Protein AF-A0A3A4ZSV3-F1 (afdb_monomer)

Mean predicted aligned error: 18.72 Å

Secondary structure (DSSP, 8-state):
--------HHHHHHHHHHHHHHHHHHHHHHHHHHHHHHHHHHHHHHHHHHHHHHHHHHHHHHHHHHHHHHHTSHHHHHHHHHHHH----TT-------SS-------------------HHHHHHHHHHS--

pLDDT: mean 77.86, std 17.77, range [33.16, 98.06]

Structure (mmCIF, N/CA/C/O backbone):
data_AF-A0A3A4ZSV3-F1
#
_entry.id   AF-A0A3A4ZSV3-F1
#
loop_
_atom_site.group_PDB
_atom_site.id
_atom_site.type_symbol
_atom_site.label_atom_i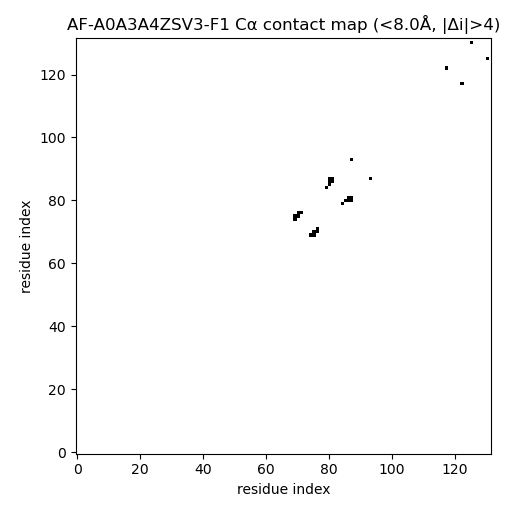d
_atom_site.label_alt_id
_atom_site.label_comp_id
_atom_site.label_asym_id
_atom_site.label_entity_id
_atom_site.label_seq_id
_atom_site.pdbx_PDB_ins_code
_atom_site.Cartn_x
_atom_site.Cartn_y
_atom_site.Cartn_z
_atom_site.occupancy
_atom_site.B_iso_or_equiv
_atom_site.auth_seq_id
_atom_site.auth_comp_id
_atom_site.auth_asym_id
_atom_site.auth_atom_id
_atom_site.pdbx_PDB_model_num
ATOM 1 N N . MET A 1 1 ? 39.973 -20.601 -75.641 1.00 44.09 1 MET A N 1
ATOM 2 C CA . MET A 1 1 ? 40.114 -19.186 -75.221 1.00 44.09 1 MET A CA 1
ATOM 3 C C . MET A 1 1 ? 39.171 -18.944 -74.045 1.00 44.09 1 MET A C 1
ATOM 5 O O . MET A 1 1 ? 37.967 -18.974 -74.250 1.00 44.09 1 MET A O 1
ATOM 9 N N . ILE A 1 2 ? 39.674 -18.784 -72.818 1.00 51.31 2 ILE A N 1
ATOM 10 C CA . ILE A 1 2 ? 38.840 -18.558 -71.622 1.00 51.31 2 ILE A CA 1
ATOM 11 C C . ILE A 1 2 ? 39.228 -17.191 -71.051 1.00 51.31 2 ILE A C 1
ATOM 13 O O . ILE A 1 2 ? 40.373 -16.991 -70.655 1.00 51.31 2 ILE A O 1
ATOM 17 N N . ARG A 1 3 ? 38.302 -16.223 -71.065 1.00 57.34 3 ARG A N 1
ATOM 18 C CA . ARG A 1 3 ? 38.524 -14.889 -70.480 1.00 57.34 3 ARG A CA 1
ATOM 19 C C . ARG A 1 3 ? 38.241 -14.929 -68.972 1.00 57.34 3 ARG A C 1
ATOM 21 O 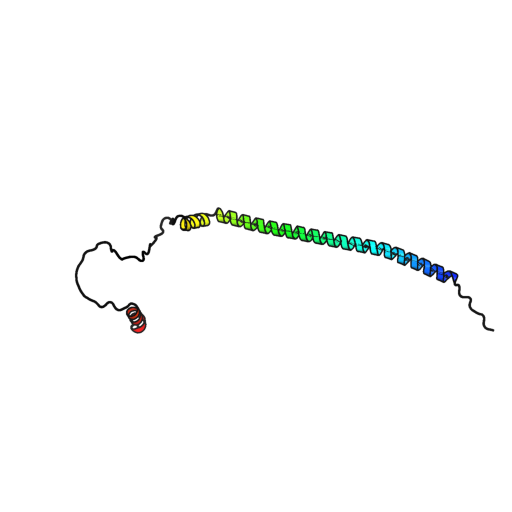O . ARG A 1 3 ? 37.146 -15.348 -68.596 1.00 57.34 3 ARG A O 1
ATOM 28 N N . PRO A 1 4 ? 39.141 -14.441 -68.101 1.00 65.88 4 PRO A N 1
ATOM 29 C CA . PRO A 1 4 ? 38.854 -14.361 -66.674 1.00 65.88 4 PRO A CA 1
ATOM 30 C C . PRO A 1 4 ? 37.913 -13.189 -66.354 1.00 65.88 4 PRO A C 1
ATOM 32 O O . PRO A 1 4 ? 38.114 -12.049 -66.783 1.00 65.88 4 PRO A O 1
ATOM 35 N N . LYS A 1 5 ? 36.877 -13.474 -65.560 1.00 64.19 5 LYS A N 1
ATOM 36 C CA . LYS A 1 5 ? 35.887 -12.505 -65.073 1.00 64.19 5 LYS A CA 1
ATOM 37 C C . LYS A 1 5 ? 36.504 -11.685 -63.934 1.00 64.19 5 LYS A C 1
ATOM 39 O O . LYS A 1 5 ? 36.736 -12.203 -62.845 1.00 64.19 5 LYS A O 1
ATOM 44 N N . LYS A 1 6 ? 36.775 -10.397 -64.169 1.00 64.19 6 LYS A N 1
ATOM 45 C CA . LYS A 1 6 ? 37.267 -9.476 -63.130 1.00 64.19 6 LYS A CA 1
ATOM 46 C C . LYS A 1 6 ? 36.155 -9.196 -62.113 1.00 64.19 6 LYS A C 1
ATOM 48 O O . LYS A 1 6 ? 35.157 -8.551 -62.431 1.00 64.19 6 LYS A O 1
ATOM 53 N N . ILE A 1 7 ? 36.327 -9.683 -60.888 1.00 65.12 7 ILE A N 1
ATOM 54 C CA . ILE A 1 7 ? 35.405 -9.442 -59.772 1.00 65.12 7 ILE A CA 1
ATOM 55 C C . ILE A 1 7 ? 35.598 -7.998 -59.284 1.00 65.12 7 ILE A C 1
ATOM 57 O O . ILE A 1 7 ? 36.695 -7.607 -58.882 1.00 65.12 7 ILE A O 1
ATOM 61 N N . LYS A 1 8 ? 34.526 -7.194 -59.325 1.00 61.16 8 LYS A N 1
ATOM 62 C CA . LYS A 1 8 ? 34.501 -5.785 -58.893 1.00 61.16 8 LYS A CA 1
ATOM 63 C C . LYS A 1 8 ? 34.566 -5.679 -57.358 1.00 61.16 8 LYS A C 1
ATOM 65 O O . LYS A 1 8 ? 33.548 -5.454 -56.705 1.00 61.16 8 LYS A O 1
ATOM 70 N N . LYS A 1 9 ? 35.765 -5.835 -56.782 1.00 59.06 9 LYS A N 1
ATOM 71 C CA . LYS A 1 9 ? 36.017 -5.792 -55.325 1.00 59.06 9 LYS A CA 1
ATOM 72 C C . LYS A 1 9 ? 35.515 -4.501 -54.649 1.00 59.06 9 LYS A C 1
ATOM 74 O O . LYS A 1 9 ? 34.991 -4.574 -53.545 1.00 59.06 9 LYS A O 1
ATOM 79 N N . GLY A 1 10 ? 35.563 -3.349 -55.328 1.00 61.59 10 GLY A N 1
ATOM 80 C CA . GLY A 1 10 ? 35.137 -2.056 -54.764 1.00 61.59 10 GLY A CA 1
ATOM 81 C C . GLY A 1 10 ? 33.656 -1.962 -54.360 1.00 61.59 10 GLY A C 1
ATOM 82 O O . GLY A 1 10 ? 33.343 -1.292 -53.385 1.00 61.59 10 GLY A O 1
ATOM 83 N N . SER A 1 11 ? 32.738 -2.676 -55.032 1.00 64.00 11 SER A N 1
ATOM 84 C CA . SER A 1 11 ? 31.305 -2.609 -54.673 1.00 64.00 11 SER A CA 1
ATOM 85 C C . SER A 1 11 ? 30.938 -3.471 -53.459 1.00 64.00 11 SER A C 1
ATOM 87 O O . SER A 1 11 ? 29.938 -3.203 -52.801 1.00 64.00 11 SER A O 1
ATOM 89 N N . LEU A 1 12 ? 31.741 -4.498 -53.150 1.00 63.25 12 LEU A N 1
ATOM 90 C CA . LEU A 1 12 ? 31.520 -5.356 -51.982 1.00 63.25 12 LEU A CA 1
ATOM 91 C C . LEU A 1 12 ? 31.935 -4.649 -50.689 1.00 63.25 12 LEU A C 1
ATOM 93 O O . LEU A 1 12 ? 31.189 -4.699 -49.719 1.00 63.25 12 LEU A O 1
ATOM 97 N N . PHE A 1 13 ? 33.054 -3.917 -50.690 1.00 62.94 13 PHE A N 1
ATOM 98 C CA . PHE A 1 13 ? 33.484 -3.143 -49.520 1.00 62.94 13 PHE A CA 1
ATOM 99 C C . PHE A 1 13 ? 32.489 -2.039 -49.144 1.00 62.94 13 PHE A C 1
ATOM 101 O O . PHE A 1 13 ? 32.167 -1.899 -47.970 1.00 62.94 13 PHE A O 1
ATOM 108 N N . ILE A 1 14 ? 31.930 -1.316 -50.123 1.00 66.31 14 ILE A N 1
ATOM 109 C CA . ILE A 1 14 ? 30.938 -0.257 -49.867 1.00 66.31 14 ILE A CA 1
ATOM 110 C C . ILE A 1 14 ? 29.643 -0.842 -49.283 1.00 66.31 14 ILE A C 1
ATOM 112 O O . ILE A 1 14 ? 29.094 -0.275 -48.345 1.00 66.31 14 ILE A O 1
ATOM 116 N N . LYS A 1 15 ? 29.189 -2.003 -49.777 1.00 68.62 15 LYS A N 1
ATOM 117 C CA . LYS A 1 15 ? 27.999 -2.698 -49.251 1.00 68.62 15 LYS A CA 1
ATOM 118 C C . LYS A 1 15 ? 28.200 -3.231 -47.832 1.00 68.62 15 LYS A C 1
ATOM 120 O O . LYS A 1 15 ? 27.287 -3.153 -47.016 1.00 68.62 15 LYS A O 1
ATOM 125 N N . ILE A 1 16 ? 29.385 -3.763 -47.527 1.00 65.69 16 ILE A N 1
ATOM 126 C CA . ILE A 1 16 ? 29.718 -4.240 -46.177 1.00 65.69 16 ILE A CA 1
ATOM 127 C C . ILE A 1 16 ? 29.834 -3.050 -45.214 1.00 65.69 16 ILE A C 1
ATOM 129 O O . ILE A 1 16 ? 29.307 -3.111 -44.108 1.00 65.69 16 ILE A O 1
ATOM 133 N N . PHE A 1 17 ? 30.440 -1.941 -45.647 1.00 68.75 17 PHE A N 1
ATOM 134 C CA . PHE A 1 17 ? 30.566 -0.731 -44.831 1.00 68.75 17 PHE A CA 1
ATOM 135 C C . PHE A 1 17 ? 29.206 -0.060 -44.570 1.00 68.75 17 PHE A C 1
ATOM 137 O O . PHE A 1 17 ? 28.902 0.289 -43.431 1.00 68.75 17 PHE A O 1
ATOM 144 N N . SER A 1 18 ? 28.336 0.035 -45.586 1.00 73.31 18 SER A N 1
ATOM 145 C CA . SER A 1 18 ? 26.963 0.530 -45.411 1.00 73.31 18 SER A CA 1
ATOM 146 C C . SER A 1 18 ? 26.121 -0.392 -44.524 1.00 73.31 18 SER A C 1
ATOM 148 O O . SER A 1 18 ? 25.306 0.085 -43.740 1.00 73.31 18 SER A O 1
ATOM 150 N N . SER A 1 19 ? 26.338 -1.710 -44.606 1.00 79.75 19 SER A N 1
ATOM 151 C CA . SER A 1 19 ? 25.691 -2.688 -43.725 1.00 79.75 19 SER A CA 1
ATOM 152 C C . SER A 1 19 ? 26.173 -2.561 -42.277 1.00 79.75 19 SER A C 1
ATOM 154 O O . SER A 1 19 ? 25.362 -2.665 -41.363 1.00 79.75 19 SER A O 1
ATOM 156 N N . GLY A 1 20 ? 27.466 -2.311 -42.050 1.00 85.62 20 GLY A N 1
ATOM 157 C CA . GLY A 1 20 ? 28.022 -2.098 -40.712 1.00 85.62 20 GLY A CA 1
ATOM 158 C C . GLY A 1 20 ? 27.470 -0.838 -40.044 1.00 85.62 20 GLY A C 1
ATOM 159 O O . GLY A 1 20 ? 27.081 -0.882 -38.879 1.00 85.62 20 GLY A O 1
ATOM 160 N N . LEU A 1 21 ? 27.351 0.261 -40.798 1.00 86.81 21 LEU A N 1
ATOM 161 C CA . LEU A 1 21 ? 26.761 1.504 -40.296 1.00 86.81 21 LEU A CA 1
ATOM 162 C C . LEU A 1 21 ? 25.275 1.332 -39.940 1.00 86.81 21 LEU A C 1
ATOM 164 O O . LEU A 1 21 ? 24.838 1.813 -38.897 1.00 86.81 21 LEU A O 1
ATOM 168 N N . ALA A 1 22 ? 24.511 0.602 -40.759 1.00 86.44 22 ALA A N 1
ATOM 169 C CA . ALA A 1 22 ? 23.113 0.295 -40.464 1.00 86.44 22 ALA A CA 1
ATOM 170 C C . ALA A 1 22 ? 22.967 -0.533 -39.174 1.00 86.44 22 ALA A C 1
ATOM 172 O O . ALA A 1 22 ? 22.148 -0.199 -38.320 1.00 86.44 22 ALA A O 1
ATOM 173 N N . VAL A 1 23 ? 23.798 -1.565 -38.991 1.00 89.75 23 VAL A N 1
ATOM 174 C CA . VAL A 1 23 ? 23.807 -2.381 -37.762 1.00 89.75 23 VAL A CA 1
ATOM 175 C C . VAL A 1 23 ? 24.190 -1.542 -36.543 1.00 89.75 23 VAL A C 1
ATOM 177 O O . VAL A 1 23 ? 23.566 -1.669 -35.491 1.00 89.75 23 VAL A O 1
ATOM 180 N N . PHE A 1 24 ? 25.167 -0.643 -36.682 1.00 91.00 24 PHE A N 1
ATOM 181 C CA . PHE A 1 24 ? 25.563 0.261 -35.607 1.00 91.00 24 PHE A CA 1
ATOM 182 C C . PHE A 1 24 ? 24.412 1.187 -35.192 1.00 91.00 24 PHE A C 1
ATOM 184 O O . PHE A 1 24 ? 24.077 1.251 -34.011 1.00 91.00 24 PHE A O 1
ATOM 191 N N . ILE A 1 25 ? 23.735 1.828 -36.148 1.00 90.00 25 ILE A N 1
ATOM 192 C CA . ILE A 1 25 ? 22.586 2.700 -35.864 1.00 90.00 25 ILE A CA 1
ATOM 193 C C . ILE A 1 25 ? 21.467 1.919 -35.161 1.00 90.00 25 ILE A C 1
ATOM 195 O O . ILE A 1 25 ? 20.949 2.372 -34.140 1.00 90.00 25 ILE A O 1
ATOM 199 N N . VAL A 1 26 ? 21.139 0.718 -35.649 1.00 91.44 26 VAL A N 1
ATOM 200 C CA . VAL A 1 26 ? 20.133 -0.149 -35.016 1.00 91.44 26 VAL A CA 1
ATOM 201 C C . VAL A 1 26 ? 20.544 -0.528 -33.593 1.00 91.44 26 VAL A C 1
ATOM 203 O O . VAL A 1 26 ? 19.708 -0.474 -32.695 1.00 91.44 26 VAL A O 1
ATOM 206 N N . SER A 1 27 ? 21.819 -0.845 -33.350 1.00 89.94 27 SER A N 1
ATOM 207 C CA . SER A 1 27 ? 22.299 -1.184 -32.004 1.00 89.94 27 SER A CA 1
ATOM 208 C C . SER A 1 27 ? 22.166 -0.024 -31.015 1.00 89.94 27 SER A C 1
ATOM 210 O O . SER A 1 27 ? 21.753 -0.241 -29.877 1.00 89.94 27 SER A O 1
ATOM 212 N N . VAL A 1 28 ? 22.429 1.214 -31.446 1.00 92.19 28 VAL A N 1
ATOM 213 C CA . VAL A 1 28 ? 22.303 2.403 -30.589 1.00 92.19 28 VAL A CA 1
ATOM 214 C C . VAL A 1 28 ? 20.841 2.637 -30.211 1.00 92.19 28 VAL A C 1
ATOM 216 O O . VAL A 1 28 ? 20.529 2.840 -29.037 1.00 92.19 28 VAL A O 1
ATOM 219 N N . VAL A 1 29 ? 19.931 2.543 -31.184 1.00 92.25 29 VAL A N 1
ATOM 220 C CA . VAL A 1 29 ? 18.487 2.670 -30.933 1.00 92.25 29 VAL A CA 1
ATOM 221 C C . VAL A 1 29 ? 17.990 1.540 -30.029 1.00 92.25 29 VAL A C 1
ATOM 223 O O . VAL A 1 29 ? 17.223 1.789 -29.100 1.00 92.25 29 VAL A O 1
ATOM 226 N N . PHE A 1 30 ? 18.466 0.313 -30.247 1.00 93.69 30 PHE A N 1
ATOM 227 C CA . PHE A 1 30 ? 18.079 -0.851 -29.454 1.00 93.69 30 PHE A CA 1
ATOM 228 C C . PHE A 1 30 ? 18.490 -0.718 -27.983 1.00 93.69 30 PHE A C 1
ATOM 230 O O . PHE A 1 30 ? 17.686 -0.999 -27.096 1.00 93.69 30 PHE A O 1
ATOM 237 N N . VAL A 1 31 ? 19.703 -0.230 -27.703 1.00 91.88 31 VAL A N 1
ATOM 238 C CA . VAL A 1 31 ? 20.168 0.010 -26.327 1.00 91.88 31 VAL A CA 1
ATOM 239 C C . VAL A 1 31 ? 19.317 1.073 -25.631 1.00 91.88 31 VAL A C 1
ATOM 241 O O . VAL A 1 31 ? 18.931 0.885 -24.477 1.00 91.88 31 VAL A O 1
ATOM 244 N N . SER A 1 32 ? 18.987 2.167 -26.321 1.00 88.25 32 SER A N 1
ATOM 245 C CA . SER A 1 32 ? 18.106 3.208 -25.775 1.00 88.25 32 SER A CA 1
ATOM 246 C C . SER A 1 32 ? 16.701 2.676 -25.491 1.00 88.25 32 SER A C 1
ATOM 248 O O . SER A 1 32 ? 16.135 2.957 -24.435 1.00 88.25 32 SER A O 1
ATOM 250 N N . PHE A 1 33 ? 16.157 1.852 -26.389 1.00 91.50 33 PHE A N 1
ATOM 251 C CA . PHE A 1 33 ? 14.856 1.218 -26.193 1.00 91.50 33 PHE A CA 1
ATOM 252 C C . PHE A 1 33 ? 14.854 0.272 -24.985 1.00 91.50 33 PHE A C 1
ATOM 254 O O . PHE A 1 33 ? 13.937 0.324 -24.169 1.00 91.50 33 PHE A O 1
ATOM 261 N N . LEU A 1 34 ? 15.903 -0.542 -24.824 1.00 90.19 34 LEU A N 1
ATOM 262 C CA . LEU A 1 34 ? 16.048 -1.439 -23.675 1.00 90.19 34 LEU A CA 1
ATOM 263 C C . LEU A 1 34 ? 16.074 -0.676 -22.348 1.00 90.19 34 LEU A C 1
ATOM 265 O O . LEU A 1 34 ? 15.393 -1.072 -21.405 1.00 90.19 34 LEU A O 1
ATOM 269 N N . LYS A 1 35 ? 16.829 0.426 -22.277 1.00 90.31 35 LYS A N 1
ATOM 270 C CA . LYS A 1 35 ? 16.892 1.270 -21.074 1.00 90.31 35 LYS A CA 1
ATOM 271 C C . LYS A 1 35 ? 15.522 1.848 -20.724 1.00 90.31 35 LYS A C 1
ATOM 273 O O . LYS A 1 35 ? 15.057 1.650 -19.605 1.00 90.31 35 LYS A O 1
ATOM 278 N N . ASN A 1 36 ? 14.845 2.459 -21.696 1.00 89.94 36 ASN A N 1
ATOM 279 C CA . ASN A 1 36 ? 13.514 3.037 -21.495 1.00 89.94 36 ASN A CA 1
ATOM 280 C C . ASN A 1 36 ? 12.482 1.980 -21.083 1.00 89.94 36 ASN A C 1
ATOM 282 O O . ASN A 1 36 ? 11.648 2.227 -20.216 1.00 89.94 36 ASN A O 1
ATOM 286 N N . TYR A 1 37 ? 12.549 0.783 -21.667 1.00 90.81 37 TYR A N 1
ATOM 287 C CA . TYR A 1 37 ? 11.656 -0.315 -21.308 1.00 90.81 37 TYR A CA 1
ATOM 288 C C . TYR A 1 37 ? 11.858 -0.774 -19.855 1.00 90.81 37 TYR A C 1
ATOM 290 O O . TYR A 1 37 ? 10.885 -0.990 -19.131 1.00 90.81 37 TYR A O 1
ATOM 298 N N . LEU A 1 38 ? 13.112 -0.891 -19.404 1.00 90.50 38 LEU A N 1
ATOM 299 C CA . LEU A 1 38 ? 13.425 -1.241 -18.015 1.00 90.50 38 LEU A CA 1
ATOM 300 C C . LEU A 1 38 ? 12.984 -0.148 -17.033 1.00 90.50 38 LEU A C 1
ATOM 302 O O . LEU A 1 38 ? 12.427 -0.463 -15.979 1.00 90.50 38 LEU A O 1
ATOM 306 N N . GLU A 1 39 ? 13.189 1.123 -17.377 1.00 89.44 39 GLU A N 1
ATOM 307 C CA . GLU A 1 39 ? 12.729 2.252 -16.563 1.00 89.44 39 GLU A CA 1
ATOM 308 C C . GLU A 1 39 ? 11.203 2.294 -16.461 1.00 89.44 39 GLU A C 1
ATOM 310 O O . GLU A 1 39 ? 10.676 2.379 -15.352 1.00 89.44 39 GLU A O 1
ATOM 315 N N . SER A 1 40 ? 10.488 2.120 -17.576 1.00 89.69 40 SER A N 1
ATOM 316 C CA . SER A 1 40 ? 9.021 2.042 -17.586 1.00 89.69 40 SER A CA 1
ATOM 317 C C . SER A 1 40 ? 8.518 0.924 -16.673 1.00 89.69 40 SER A C 1
ATOM 319 O O . SER A 1 40 ? 7.646 1.149 -15.841 1.00 89.69 40 SER A O 1
ATOM 321 N N . ARG A 1 41 ? 9.132 -0.266 -16.734 1.00 90.81 41 ARG A N 1
ATOM 322 C CA . ARG A 1 41 ? 8.782 -1.387 -15.845 1.00 90.81 41 ARG A CA 1
ATOM 323 C C . ARG A 1 41 ? 8.997 -1.054 -14.369 1.00 90.81 41 ARG A C 1
ATOM 325 O O . ARG A 1 41 ? 8.211 -1.484 -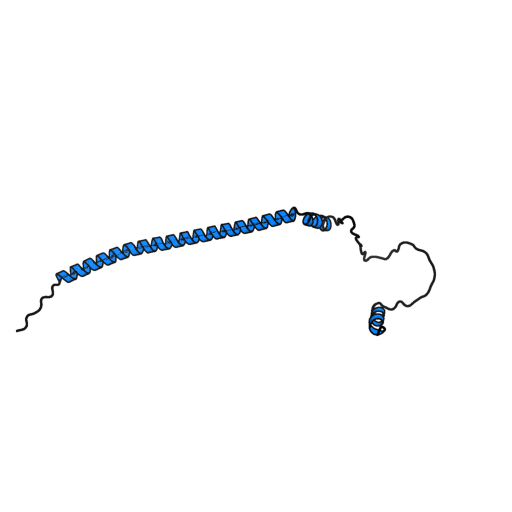13.524 1.00 90.81 41 ARG A O 1
ATOM 332 N N . LYS A 1 42 ? 10.056 -0.308 -14.041 1.00 92.00 42 LYS A N 1
ATOM 333 C CA . LYS A 1 42 ? 10.328 0.143 -12.671 1.00 92.00 42 LYS A CA 1
ATOM 334 C C . LYS A 1 42 ? 9.278 1.151 -12.200 1.00 92.00 42 LYS A C 1
ATOM 336 O O . LYS A 1 42 ? 8.889 1.101 -11.035 1.00 92.00 42 LYS A O 1
ATOM 341 N N . VAL A 1 43 ? 8.826 2.050 -13.072 1.00 91.88 43 VAL A N 1
ATOM 342 C CA . VAL A 1 43 ? 7.740 2.996 -12.772 1.00 91.88 43 VAL A CA 1
ATOM 343 C C . VAL A 1 43 ? 6.424 2.248 -12.557 1.00 91.88 43 VAL A C 1
ATOM 345 O O . VAL A 1 43 ? 5.799 2.434 -11.519 1.00 91.88 43 VAL A O 1
ATOM 348 N N . ASP A 1 44 ? 6.064 1.313 -13.437 1.00 93.56 44 ASP A N 1
ATOM 349 C CA . ASP A 1 44 ? 4.839 0.512 -13.293 1.00 93.56 44 ASP A CA 1
ATOM 350 C C . ASP A 1 44 ? 4.817 -0.290 -11.985 1.00 93.56 44 ASP A C 1
ATOM 352 O O . ASP A 1 44 ? 3.780 -0.438 -11.344 1.00 93.56 44 ASP A O 1
ATOM 356 N N . ASN A 1 45 ? 5.970 -0.830 -11.575 1.00 94.12 45 ASN A N 1
ATOM 357 C CA . ASN A 1 45 ? 6.099 -1.516 -10.291 1.00 94.12 45 ASN A CA 1
ATOM 358 C C . ASN A 1 45 ? 5.881 -0.565 -9.110 1.00 94.12 45 ASN A C 1
ATOM 360 O O . ASN A 1 45 ? 5.235 -0.951 -8.142 1.00 94.12 45 ASN A O 1
ATOM 364 N N . GLN A 1 46 ? 6.410 0.659 -9.178 1.00 94.31 46 GLN A N 1
ATOM 365 C CA . GLN A 1 46 ? 6.196 1.666 -8.136 1.00 94.31 46 GLN A CA 1
ATOM 366 C C . GLN A 1 46 ? 4.727 2.076 -8.049 1.00 94.31 46 GLN A C 1
ATOM 368 O O . GLN A 1 46 ? 4.193 2.119 -6.947 1.00 94.31 46 GLN A O 1
ATOM 373 N N . ILE A 1 47 ? 4.064 2.289 -9.190 1.00 95.12 47 ILE A N 1
ATOM 374 C CA . ILE A 1 47 ? 2.626 2.586 -9.242 1.00 95.12 47 ILE A CA 1
ATOM 375 C C . ILE A 1 47 ? 1.838 1.464 -8.563 1.00 95.12 47 ILE A C 1
ATOM 377 O O . ILE A 1 47 ? 1.100 1.731 -7.622 1.00 95.12 47 ILE A O 1
ATOM 381 N N . ARG A 1 48 ? 2.084 0.203 -8.942 1.00 96.25 48 ARG A N 1
ATOM 382 C CA . ARG A 1 48 ? 1.420 -0.952 -8.316 1.00 96.25 48 ARG A CA 1
ATOM 383 C C . ARG A 1 48 ? 1.660 -1.045 -6.809 1.00 96.25 48 ARG A C 1
ATOM 385 O O . ARG A 1 48 ? 0.749 -1.406 -6.072 1.00 96.25 48 ARG A O 1
ATOM 392 N N . MET A 1 49 ? 2.877 -0.758 -6.343 1.00 96.88 49 MET A N 1
ATOM 393 C CA . MET A 1 49 ? 3.182 -0.770 -4.907 1.00 96.88 49 MET A CA 1
ATOM 394 C C . MET A 1 49 ? 2.423 0.327 -4.158 1.00 96.88 49 MET A C 1
ATOM 396 O O . MET A 1 49 ? 1.874 0.056 -3.094 1.00 96.88 49 MET A O 1
ATOM 400 N N . ILE A 1 50 ? 2.355 1.532 -4.725 1.00 96.88 50 ILE A N 1
ATOM 401 C CA . ILE A 1 50 ? 1.618 2.656 -4.138 1.00 96.88 50 ILE A CA 1
ATOM 402 C C . ILE A 1 50 ? 0.113 2.362 -4.121 1.00 96.88 50 ILE A C 1
ATOM 404 O O . ILE A 1 50 ? -0.530 2.554 -3.096 1.00 96.88 50 ILE A O 1
ATOM 408 N N . GLU A 1 51 ? -0.451 1.842 -5.211 1.00 97.00 51 GLU A N 1
ATOM 409 C CA . GLU A 1 51 ? -1.864 1.436 -5.280 1.00 97.00 51 GLU A CA 1
ATOM 410 C C . GLU A 1 51 ? -2.204 0.366 -4.235 1.00 97.00 51 GLU A C 1
ATOM 412 O O . GLU A 1 51 ? -3.228 0.450 -3.554 1.00 97.00 51 GLU A O 1
ATOM 417 N N . TYR A 1 52 ? -1.322 -0.621 -4.063 1.00 97.69 52 TYR A N 1
ATOM 418 C CA . TYR A 1 52 ? -1.472 -1.633 -3.023 1.00 97.69 52 TYR A CA 1
ATOM 419 C C . TYR A 1 52 ? -1.436 -1.020 -1.617 1.00 97.69 52 TYR A C 1
ATOM 421 O O . TYR A 1 52 ? -2.239 -1.385 -0.758 1.00 97.69 52 TYR A O 1
ATOM 429 N N . GLU A 1 53 ? -0.529 -0.075 -1.372 1.00 96.88 53 GLU A N 1
ATOM 430 C CA . GLU A 1 53 ? -0.428 0.611 -0.086 1.00 96.88 53 GLU A CA 1
ATOM 431 C C . GLU A 1 53 ? -1.664 1.468 0.218 1.00 96.88 53 GLU A C 1
ATOM 433 O O . GLU A 1 53 ? -2.162 1.418 1.344 1.00 96.88 53 GLU A O 1
ATOM 438 N N . ILE A 1 54 ? -2.219 2.161 -0.781 1.00 97.56 54 ILE A N 1
ATOM 439 C CA . ILE A 1 54 ? -3.495 2.883 -0.661 1.00 97.56 54 ILE A CA 1
ATOM 440 C C . ILE A 1 54 ? -4.605 1.916 -0.242 1.00 97.56 54 ILE A C 1
ATOM 442 O O . ILE A 1 54 ? -5.260 2.139 0.774 1.00 97.56 54 ILE A O 1
ATOM 446 N N . SER A 1 55 ? -4.762 0.801 -0.960 1.00 97.25 55 SER A N 1
ATOM 447 C CA . SER A 1 55 ? -5.795 -0.195 -0.651 1.00 97.25 55 SER A CA 1
ATOM 448 C C . SER A 1 55 ? -5.634 -0.798 0.752 1.00 97.25 55 SER A C 1
ATOM 450 O O . SER A 1 55 ? -6.622 -0.998 1.470 1.00 97.25 55 SER A O 1
ATOM 452 N N . ARG A 1 56 ? -4.389 -1.047 1.188 1.00 98.06 56 ARG A N 1
ATOM 453 C CA . ARG A 1 56 ? -4.095 -1.511 2.551 1.00 98.06 56 ARG A CA 1
ATOM 454 C C . ARG A 1 56 ? -4.550 -0.484 3.589 1.00 98.06 56 ARG A C 1
ATOM 456 O O . ARG A 1 56 ? -5.266 -0.852 4.516 1.00 98.06 56 ARG A O 1
ATOM 463 N N . ILE A 1 57 ? -4.170 0.782 3.418 1.00 97.81 57 ILE A N 1
ATOM 464 C CA . ILE A 1 57 ? -4.507 1.871 4.348 1.00 97.81 57 ILE A CA 1
ATOM 465 C C . ILE A 1 57 ? -6.021 2.099 4.402 1.00 97.81 57 ILE A C 1
ATOM 467 O O . ILE A 1 57 ? -6.578 2.260 5.483 1.00 97.81 57 ILE A O 1
ATOM 471 N N . GLU A 1 58 ? -6.715 2.076 3.264 1.00 97.81 58 GLU A N 1
ATOM 472 C CA . GLU A 1 58 ? -8.178 2.189 3.220 1.00 97.81 58 GLU A CA 1
ATOM 473 C C . GLU A 1 58 ? -8.859 1.057 3.996 1.00 97.81 58 GLU A C 1
ATOM 475 O O . GLU A 1 58 ? -9.772 1.297 4.788 1.00 97.81 58 GLU A O 1
ATOM 480 N N . THR A 1 59 ? -8.368 -0.172 3.827 1.00 97.88 59 THR A N 1
ATOM 481 C CA . THR A 1 59 ? -8.867 -1.342 4.559 1.00 97.88 59 THR A CA 1
ATOM 482 C C . THR A 1 59 ? -8.616 -1.214 6.063 1.00 97.88 59 THR A C 1
ATOM 484 O O . THR A 1 59 ? -9.487 -1.540 6.870 1.00 97.88 59 THR A O 1
ATOM 487 N N . GLU A 1 60 ? -7.434 -0.746 6.465 1.00 97.44 60 GLU A N 1
ATOM 488 C CA . GLU A 1 60 ? -7.095 -0.511 7.873 1.00 97.44 60 GLU A CA 1
ATOM 489 C C . GLU A 1 60 ? -7.966 0.589 8.487 1.00 97.44 60 GLU A C 1
ATOM 491 O O . GLU A 1 60 ? -8.528 0.392 9.564 1.00 97.44 60 GLU A O 1
ATOM 496 N N . ASN A 1 61 ? -8.172 1.696 7.774 1.00 97.38 61 ASN A N 1
ATOM 497 C CA . ASN A 1 61 ? -9.059 2.774 8.204 1.00 97.38 61 ASN A CA 1
ATOM 498 C C . ASN A 1 61 ? -10.505 2.294 8.378 1.00 97.38 61 ASN A C 1
ATOM 500 O O . ASN A 1 61 ? -11.150 2.646 9.367 1.00 97.38 61 ASN A O 1
ATOM 504 N N . ALA A 1 62 ? -11.012 1.464 7.462 1.00 97.06 62 ALA A N 1
ATOM 505 C CA . ALA A 1 62 ? -12.349 0.889 7.577 1.00 97.06 62 ALA A CA 1
ATOM 506 C C . ALA A 1 62 ? -12.489 0.017 8.838 1.00 97.06 62 ALA A C 1
ATOM 508 O O . ALA A 1 62 ? -13.447 0.184 9.593 1.00 97.06 62 ALA A O 1
ATOM 509 N N . LYS A 1 63 ? -11.501 -0.847 9.115 1.00 96.81 63 LYS A N 1
ATOM 510 C CA . LYS A 1 63 ? -11.472 -1.682 10.330 1.00 96.81 63 LYS A CA 1
ATOM 511 C C . LYS A 1 63 ? -11.419 -0.843 11.602 1.00 96.81 63 LYS A C 1
ATOM 513 O O . LYS A 1 63 ? -12.161 -1.104 12.542 1.00 96.81 63 LYS A O 1
ATOM 518 N N . ILE A 1 64 ? -10.560 0.175 11.640 1.00 97.06 64 ILE A N 1
ATOM 519 C CA . ILE A 1 64 ? -10.455 1.075 12.795 1.00 97.06 64 ILE A CA 1
ATOM 520 C C . ILE A 1 64 ? -11.779 1.814 13.010 1.00 97.06 64 ILE A C 1
ATOM 522 O O . ILE A 1 64 ? -12.253 1.905 14.139 1.00 97.06 64 ILE A O 1
ATOM 526 N N . SER A 1 65 ? -12.418 2.288 11.938 1.00 96.25 65 SER A N 1
ATOM 527 C CA . SER A 1 65 ? -13.730 2.936 12.023 1.00 96.25 65 SER A CA 1
ATOM 528 C C . SER A 1 65 ? -14.807 2.002 12.582 1.00 96.25 65 SER A C 1
ATOM 530 O O . SER A 1 65 ? -15.626 2.427 13.395 1.00 96.25 65 SER A O 1
ATOM 532 N N . GLU A 1 66 ? -14.803 0.729 12.187 1.00 95.75 66 GLU A N 1
ATOM 533 C CA . GLU A 1 66 ? -15.715 -0.281 12.729 1.00 95.75 66 GLU A CA 1
ATOM 534 C C . GLU A 1 66 ? -15.472 -0.536 14.223 1.00 95.75 66 GLU A C 1
ATOM 536 O O . GLU A 1 66 ? -16.426 -0.577 15.000 1.00 95.75 66 GLU A O 1
ATOM 541 N N . LEU A 1 67 ? -14.209 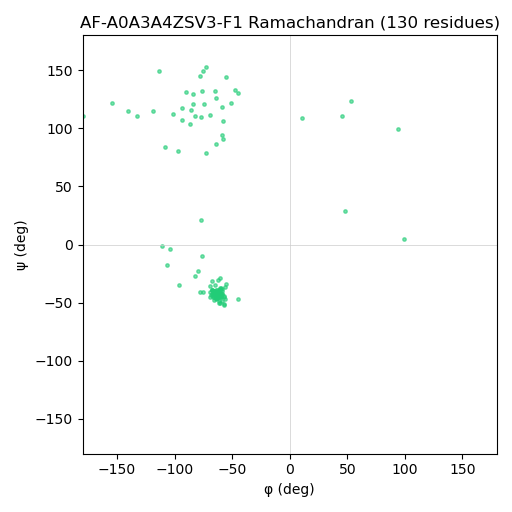-0.617 14.649 1.00 95.00 67 LEU A N 1
ATOM 542 C CA . LEU A 1 67 ? -13.852 -0.767 16.062 1.00 95.00 67 LEU A CA 1
ATOM 543 C C . LEU A 1 67 ? -14.292 0.434 16.903 1.00 95.00 67 LEU A C 1
ATOM 545 O O . LEU A 1 67 ? -14.818 0.246 17.996 1.00 95.00 67 LEU A O 1
ATOM 549 N N . ILE A 1 68 ? -14.130 1.657 16.388 1.00 95.00 68 ILE A N 1
ATOM 550 C CA . ILE A 1 68 ? -14.627 2.867 17.059 1.00 95.00 68 ILE A CA 1
ATOM 551 C C . ILE A 1 68 ? -16.142 2.762 17.260 1.00 95.00 68 ILE A C 1
ATOM 553 O O . ILE A 1 68 ? -16.623 2.916 18.378 1.00 95.00 68 ILE A O 1
ATOM 557 N N . LYS A 1 69 ? -16.894 2.401 16.211 1.00 94.56 69 LYS A N 1
ATOM 558 C CA . LYS A 1 69 ? -18.351 2.207 16.315 1.00 94.56 69 LYS A CA 1
ATOM 559 C C . LYS A 1 69 ? -18.728 1.126 17.326 1.00 94.56 69 LYS A C 1
ATOM 561 O O . LYS A 1 69 ? -19.735 1.267 18.014 1.00 94.56 69 LYS A O 1
ATOM 566 N N . TYR A 1 70 ? -17.953 0.046 17.405 1.00 92.94 70 TYR A N 1
ATOM 567 C CA . TYR A 1 70 ? -18.166 -1.005 18.395 1.00 92.94 70 TYR A CA 1
ATOM 568 C C . TYR A 1 70 ? -17.956 -0.485 19.821 1.00 92.94 70 TYR A C 1
ATOM 570 O O . TYR A 1 70 ? -18.811 -0.714 20.675 1.00 92.94 70 TYR A O 1
ATOM 578 N N . PHE A 1 71 ? -16.875 0.253 20.078 1.00 91.44 71 PHE A N 1
ATOM 579 C CA . PHE A 1 71 ? -16.603 0.820 21.402 1.00 91.44 71 PHE A CA 1
ATOM 580 C C . PHE A 1 71 ? -17.605 1.902 21.815 1.00 91.44 71 PHE A C 1
ATOM 582 O O . PHE A 1 71 ? -17.947 1.986 22.991 1.00 91.44 71 PHE A O 1
ATOM 589 N N . ASP A 1 72 ? -18.140 2.659 20.858 1.00 90.69 72 ASP A N 1
ATOM 590 C CA . ASP A 1 72 ? -19.212 3.630 21.105 1.00 90.69 72 ASP A CA 1
ATOM 591 C C . ASP A 1 72 ? -20.591 2.968 21.293 1.00 90.69 72 ASP A C 1
ATOM 593 O O . ASP A 1 72 ? -21.566 3.624 21.670 1.00 90.69 72 ASP A O 1
ATOM 597 N N . SER A 1 73 ? -20.716 1.665 21.021 1.00 91.56 73 SER A N 1
ATOM 598 C CA . SER A 1 73 ? -21.995 0.965 21.104 1.00 91.56 73 SER A CA 1
ATOM 599 C C . SER A 1 73 ? -22.421 0.682 22.549 1.00 91.56 73 SER A C 1
ATOM 601 O O . SER A 1 73 ? -21.615 0.384 23.433 1.00 91.56 73 SER A O 1
ATOM 603 N N . GLN A 1 74 ? -23.738 0.661 22.778 1.00 86.94 74 GLN A N 1
ATOM 604 C CA . GLN A 1 74 ? -24.306 0.244 24.066 1.00 86.94 74 GLN A CA 1
ATOM 605 C C . GLN A 1 74 ? -23.943 -1.201 24.433 1.00 86.94 74 GLN A C 1
ATOM 607 O O . GLN A 1 74 ? -23.838 -1.515 25.615 1.00 86.94 74 GLN A O 1
ATOM 612 N N . ALA A 1 75 ? -23.718 -2.069 23.442 1.00 86.00 75 ALA A N 1
ATOM 613 C CA . ALA A 1 75 ? -23.315 -3.452 23.674 1.00 86.00 75 ALA A CA 1
ATOM 614 C C . ALA A 1 75 ? -21.939 -3.534 24.353 1.00 86.00 75 ALA A C 1
ATOM 616 O O . ALA A 1 75 ? -21.752 -4.332 25.271 1.00 86.00 75 ALA A O 1
ATOM 617 N N . TYR A 1 76 ? -20.997 -2.673 23.956 1.00 88.31 76 TYR A N 1
ATOM 618 C CA . TYR A 1 76 ? -19.699 -2.579 24.619 1.00 88.31 76 TYR A CA 1
ATOM 619 C C . TYR A 1 76 ? -19.828 -2.006 26.037 1.00 88.31 76 TYR A C 1
ATOM 621 O O . TYR A 1 76 ? -19.262 -2.561 26.979 1.00 88.31 76 TYR A O 1
ATOM 629 N N . ALA A 1 77 ? -20.638 -0.958 26.225 1.00 87.19 77 ALA A N 1
ATOM 630 C CA . ALA A 1 77 ? -20.912 -0.410 27.556 1.00 87.19 77 ALA A CA 1
ATOM 631 C C . ALA A 1 77 ? -21.528 -1.461 28.503 1.00 87.19 77 ALA A C 1
ATOM 633 O O . ALA A 1 77 ? -21.110 -1.585 29.652 1.00 87.19 77 ALA A O 1
ATOM 634 N N . GLU A 1 78 ? -22.468 -2.268 28.010 1.00 85.94 78 GLU A N 1
ATOM 635 C CA . GLU A 1 78 ? -23.076 -3.378 28.749 1.00 85.94 78 GLU A CA 1
ATOM 636 C C . GLU A 1 78 ? -22.068 -4.491 29.062 1.00 85.94 78 GLU A C 1
ATOM 638 O O . GLU A 1 78 ? -22.048 -5.013 30.178 1.00 85.94 78 GLU A O 1
ATOM 643 N N . GLN A 1 79 ? -21.193 -4.832 28.112 1.00 87.62 79 GLN A N 1
ATOM 644 C CA . GLN A 1 79 ? -20.120 -5.799 28.332 1.00 87.62 79 GLN A CA 1
ATOM 645 C C . GLN A 1 79 ? -19.187 -5.345 29.462 1.00 87.62 79 GLN A C 1
ATOM 647 O O . GLN A 1 79 ? -18.839 -6.144 30.336 1.00 87.62 79 GLN A O 1
ATOM 652 N N . ILE A 1 80 ? -18.795 -4.069 29.476 1.00 86.62 80 ILE A N 1
ATOM 653 C CA . ILE A 1 80 ? -17.962 -3.494 30.539 1.00 86.62 80 ILE A CA 1
ATOM 654 C C . ILE A 1 80 ? -18.723 -3.448 31.870 1.00 86.62 80 ILE A C 1
ATOM 656 O O . ILE A 1 80 ? -18.172 -3.856 32.890 1.00 86.62 80 ILE A O 1
ATOM 660 N N . ALA A 1 81 ? -19.995 -3.039 31.874 1.00 87.81 81 ALA A N 1
ATOM 661 C CA . ALA A 1 81 ? -20.841 -3.025 33.069 1.00 87.81 81 ALA A CA 1
ATOM 662 C C . ALA A 1 81 ? -20.933 -4.416 33.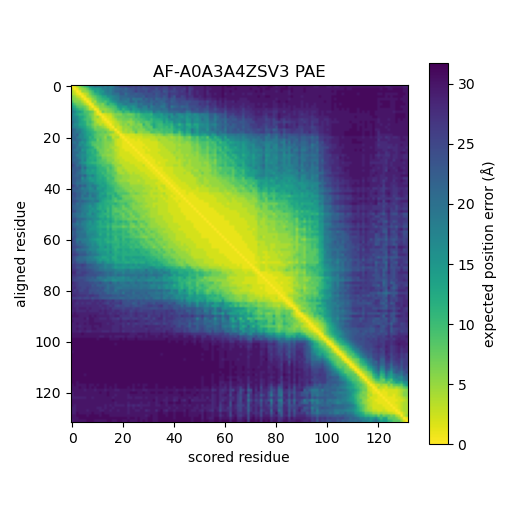724 1.00 87.81 81 ALA A C 1
ATOM 664 O O . ALA A 1 81 ? -20.712 -4.559 34.928 1.00 87.81 81 ALA A O 1
ATOM 665 N N . ARG A 1 82 ? -21.168 -5.460 32.925 1.00 86.50 82 ARG A N 1
ATOM 666 C CA . ARG A 1 82 ? -21.234 -6.848 33.404 1.00 86.50 82 ARG A CA 1
ATOM 667 C C . ARG A 1 82 ? -19.876 -7.384 33.855 1.00 86.50 82 ARG A C 1
ATOM 669 O O . ARG A 1 82 ? -19.793 -8.007 34.905 1.00 86.50 82 ARG A O 1
ATOM 676 N N . SER A 1 83 ? -18.815 -7.148 33.082 1.00 84.94 83 SER A N 1
ATOM 677 C CA . SER A 1 83 ? -17.494 -7.742 33.347 1.00 84.94 83 SER A CA 1
ATOM 678 C C . SER A 1 83 ? -16.713 -7.054 34.464 1.00 84.94 83 SER A C 1
ATOM 680 O O . SER A 1 83 ? -16.070 -7.732 35.257 1.00 84.94 83 SER A O 1
ATOM 682 N N . GLN A 1 84 ? -16.749 -5.723 34.523 1.00 85.44 84 GLN A N 1
ATOM 683 C CA . GLN A 1 84 ? -15.948 -4.941 35.470 1.00 85.44 84 GLN A CA 1
ATOM 684 C C . GLN A 1 84 ? -16.735 -4.575 36.721 1.00 85.44 84 GLN A C 1
ATOM 686 O O . GLN A 1 84 ? -16.178 -4.526 37.813 1.00 85.44 84 GLN A O 1
ATOM 691 N N . PHE A 1 85 ? -18.035 -4.327 36.571 1.00 82.44 85 PHE A N 1
ATOM 692 C CA . PHE A 1 85 ? -18.861 -3.822 37.661 1.00 82.44 85 PHE A CA 1
ATOM 693 C C . PHE A 1 85 ? -19.879 -4.846 38.168 1.00 82.44 85 PHE A C 1
ATOM 695 O O . PHE A 1 85 ? -20.616 -4.537 39.101 1.00 82.44 85 PHE A O 1
ATOM 702 N N . SER A 1 86 ? -19.933 -6.054 37.579 1.00 79.62 86 SER A N 1
ATOM 703 C CA . SER A 1 86 ? -20.962 -7.072 37.870 1.00 79.62 86 SER A CA 1
ATOM 704 C C . SER A 1 86 ? -22.387 -6.494 37.853 1.00 79.62 86 SER A C 1
ATOM 706 O O . SER A 1 86 ? -23.273 -6.956 38.573 1.00 79.62 86 SER A O 1
ATOM 708 N N . MET A 1 87 ? -22.595 -5.438 37.058 1.00 78.12 87 MET A N 1
ATOM 709 C CA . MET A 1 87 ? -23.859 -4.719 36.960 1.00 78.12 87 MET A CA 1
ATOM 710 C C . MET A 1 87 ? -24.840 -5.501 36.092 1.00 78.12 87 MET A C 1
ATOM 712 O O . MET A 1 87 ? -24.463 -6.141 35.109 1.00 78.12 87 MET A O 1
ATOM 716 N N . GLN A 1 88 ? -26.111 -5.420 36.469 1.00 71.12 88 GLN A N 1
ATOM 717 C CA . GLN A 1 88 ? -27.214 -6.185 35.897 1.00 71.12 88 GLN A CA 1
ATOM 718 C C . GLN A 1 88 ? -28.158 -5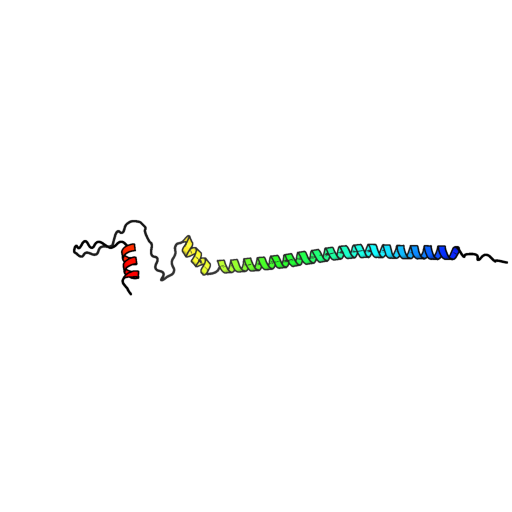.224 35.177 1.00 71.12 88 GLN A C 1
ATOM 720 O O . GLN A 1 88 ? -28.280 -4.062 35.577 1.00 71.12 88 GLN A O 1
ATOM 725 N N . LYS A 1 89 ? -28.831 -5.686 34.123 1.00 74.12 89 LYS A N 1
ATOM 726 C CA . LYS A 1 89 ? -29.912 -4.894 33.526 1.00 74.12 89 LYS A CA 1
ATOM 727 C C . LYS A 1 89 ? -31.143 -4.904 34.433 1.00 74.12 89 LYS A C 1
ATOM 729 O O . LYS A 1 89 ? -31.372 -5.855 35.177 1.00 74.12 89 LYS A O 1
ATOM 734 N N . GLU A 1 90 ? -31.957 -3.854 34.346 1.00 68.38 90 GLU A N 1
ATOM 735 C CA . GLU A 1 90 ? -33.240 -3.802 35.052 1.00 68.38 90 GLU A CA 1
ATOM 736 C C . GLU A 1 90 ? -34.127 -4.985 34.617 1.00 68.38 90 GLU A C 1
ATOM 738 O O . GLU A 1 90 ? -34.459 -5.118 33.439 1.00 68.38 90 GLU A O 1
ATOM 743 N N . GLY A 1 91 ? -34.478 -5.860 35.568 1.00 73.50 91 GLY A N 1
ATOM 744 C CA . GLY A 1 91 ? -35.292 -7.063 35.337 1.00 73.50 91 GLY A CA 1
ATOM 745 C C . GLY A 1 91 ? -34.523 -8.387 35.193 1.00 73.50 91 GLY A C 1
ATOM 746 O O . GLY A 1 91 ? -35.150 -9.408 34.922 1.00 73.50 91 GLY A O 1
ATOM 747 N N . GLU A 1 92 ? -33.199 -8.400 35.368 1.00 74.81 92 GLU A N 1
ATOM 748 C CA . GLU A 1 92 ? -32.368 -9.616 35.367 1.00 74.81 92 GLU A CA 1
ATOM 749 C C . GLU A 1 92 ? -32.236 -10.198 36.795 1.00 74.81 92 GLU A C 1
ATOM 751 O O . GLU A 1 92 ? -31.945 -9.461 37.733 1.00 74.81 92 GLU A O 1
ATOM 756 N N . GLU A 1 93 ? -32.465 -11.508 36.983 1.00 70.44 93 GLU A N 1
ATOM 757 C CA . GLU A 1 93 ? -32.336 -12.194 38.284 1.00 70.44 93 GLU A CA 1
ATOM 758 C C . GLU A 1 93 ? -31.003 -12.960 38.349 1.00 70.44 93 GLU A C 1
ATOM 760 O O . GLU A 1 93 ? -30.797 -13.936 37.625 1.00 70.44 93 GLU A O 1
ATOM 765 N N . VAL A 1 94 ? -30.076 -12.515 39.205 1.00 68.62 94 VAL A N 1
ATOM 766 C CA . VAL A 1 94 ? -28.773 -13.172 39.400 1.00 68.62 94 VAL A CA 1
ATOM 767 C C . VAL 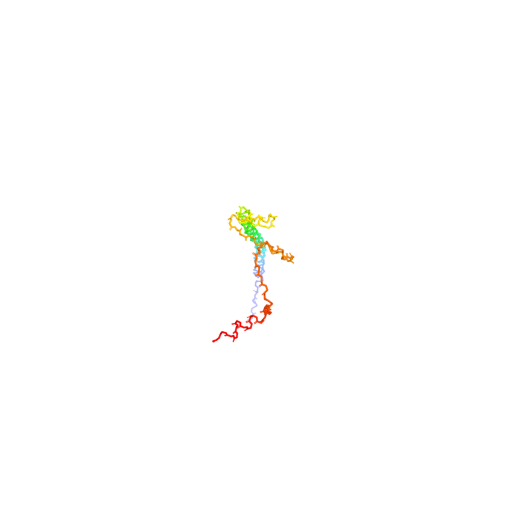A 1 94 ? -28.836 -14.157 40.563 1.00 68.62 94 VAL A C 1
ATOM 769 O O . VAL A 1 94 ? -29.013 -13.774 41.718 1.00 68.62 94 VAL A O 1
ATOM 772 N N . VAL A 1 95 ? -28.620 -15.437 40.258 1.00 71.00 95 VAL A N 1
ATOM 773 C CA . VAL A 1 95 ? -28.497 -16.504 41.256 1.00 71.00 95 VAL A CA 1
ATOM 774 C C . VAL A 1 95 ? -27.021 -16.695 41.598 1.00 71.00 95 VAL A C 1
ATOM 776 O O . VAL A 1 95 ? -26.250 -17.231 40.803 1.00 71.00 95 VAL A O 1
ATOM 779 N N . VAL A 1 96 ? -26.619 -16.258 42.793 1.00 72.94 96 VAL A N 1
ATOM 780 C CA . VAL A 1 96 ? -25.282 -16.531 43.336 1.00 72.94 96 VAL A CA 1
ATOM 781 C C . VAL A 1 96 ? -25.295 -17.921 43.967 1.00 72.94 96 VAL A C 1
ATOM 783 O O . VAL A 1 96 ? -25.939 -18.141 44.991 1.00 72.94 96 VAL A O 1
ATOM 786 N N . ILE A 1 97 ? -24.592 -18.869 43.349 1.00 76.69 97 ILE A N 1
ATOM 787 C CA . ILE A 1 97 ? -24.407 -20.216 43.894 1.00 76.69 97 ILE A CA 1
ATOM 788 C C . ILE A 1 97 ? -23.185 -20.162 44.816 1.00 76.69 97 ILE A C 1
ATOM 790 O O . ILE A 1 97 ? -22.054 -20.077 44.347 1.00 76.69 97 ILE A O 1
ATOM 794 N N . ASN A 1 98 ? -23.418 -20.154 46.129 1.00 71.50 98 ASN A N 1
ATOM 795 C CA . ASN A 1 98 ? -22.361 -20.356 47.117 1.00 71.50 98 ASN A CA 1
ATOM 796 C C . ASN A 1 98 ? -22.148 -21.862 47.308 1.00 71.50 98 ASN A C 1
ATOM 798 O O . ASN A 1 98 ? -23.055 -22.556 47.761 1.00 71.50 98 ASN A O 1
ATOM 802 N N . ASP A 1 99 ? -20.934 -22.349 47.051 1.00 64.12 99 ASP A N 1
ATOM 803 C CA . ASP A 1 99 ? -20.520 -23.738 47.326 1.00 64.12 99 ASP A CA 1
ATOM 804 C C . ASP A 1 99 ? -20.231 -23.993 48.827 1.00 64.12 99 ASP A C 1
ATOM 806 O O . ASP A 1 99 ? -19.516 -24.925 49.194 1.00 64.12 99 ASP A O 1
ATOM 810 N N . GLY A 1 100 ? -20.774 -23.158 49.718 1.00 57.38 100 GLY A N 1
ATOM 811 C CA . GLY A 1 100 ? -20.553 -23.208 51.161 1.00 57.38 100 GLY A CA 1
ATOM 812 C C . GLY A 1 100 ? -21.863 -23.116 51.935 1.00 57.38 100 GLY A C 1
ATOM 813 O O . GLY A 1 100 ? -22.491 -22.064 51.951 1.00 57.38 100 GLY A O 1
ATOM 814 N N . ASP A 1 101 ? -22.222 -24.236 52.563 1.00 50.22 101 ASP A N 1
ATOM 815 C CA . ASP A 1 101 ? -23.257 -24.452 53.579 1.00 50.22 101 ASP A CA 1
ATOM 816 C C . ASP A 1 101 ? -24.644 -23.826 53.358 1.00 50.22 101 ASP A C 1
ATOM 818 O O . ASP A 1 101 ? -24.906 -22.636 53.534 1.00 50.22 101 ASP A O 1
ATOM 822 N N . THR A 1 102 ? -25.599 -24.717 53.103 1.00 53.12 102 THR A N 1
ATOM 823 C CA . THR A 1 102 ? -27.037 -24.492 53.237 1.00 53.12 102 THR A CA 1
ATOM 824 C C . THR A 1 102 ? -27.399 -24.067 54.666 1.00 53.12 102 THR A C 1
ATOM 826 O O . THR A 1 102 ? -27.695 -24.901 55.521 1.00 53.12 102 THR A O 1
ATOM 829 N N . GLY A 1 103 ? -27.414 -22.761 54.919 1.00 44.34 103 GLY A N 1
ATOM 830 C CA . GLY A 1 103 ? -28.074 -22.139 56.067 1.00 44.34 103 GLY A CA 1
ATOM 831 C C . GLY A 1 103 ? -29.457 -21.631 55.670 1.00 44.34 103 GLY A C 1
ATOM 832 O O . GLY A 1 103 ? -29.625 -20.456 55.352 1.00 44.34 103 GLY A O 1
ATOM 833 N N . THR A 1 104 ? -30.441 -22.528 55.631 1.00 41.41 104 THR A N 1
ATOM 834 C CA . THR A 1 104 ? -31.815 -22.244 55.202 1.00 41.41 104 THR A CA 1
ATOM 835 C C . THR A 1 104 ? -32.523 -21.262 56.138 1.00 41.41 104 THR A C 1
ATOM 837 O O . THR A 1 104 ? -32.560 -21.435 57.356 1.00 41.41 104 THR A O 1
ATOM 840 N N . VAL A 1 105 ? -33.149 -20.263 55.517 1.00 44.47 105 VAL A N 1
ATOM 841 C CA . VAL A 1 105 ? -34.213 -19.407 56.052 1.00 44.47 105 VAL A CA 1
ATOM 842 C C . VAL A 1 105 ? -35.269 -20.240 56.795 1.00 44.47 105 VAL A C 1
ATOM 844 O O . VAL A 1 105 ? -35.786 -21.223 56.273 1.00 44.47 105 VAL A O 1
ATOM 847 N N . ASN A 1 106 ? -35.597 -19.817 58.017 1.00 42.78 106 ASN A N 1
ATOM 848 C CA . ASN A 1 106 ? -36.588 -20.432 58.900 1.00 42.78 106 ASN A CA 1
ATOM 849 C C . ASN A 1 106 ? -37.954 -20.666 58.225 1.00 42.78 106 ASN A C 1
ATOM 851 O O . ASN A 1 106 ? -38.639 -19.707 57.870 1.00 42.78 106 ASN A O 1
ATOM 855 N N . GLN A 1 107 ? -38.405 -21.923 58.195 1.00 37.16 107 GLN A N 1
ATOM 856 C CA . GLN A 1 107 ? -39.819 -22.278 58.343 1.00 37.16 107 GLN A CA 1
ATOM 857 C C . GLN A 1 107 ? -39.953 -23.545 59.195 1.00 37.16 107 GLN A C 1
ATOM 859 O O . GLN A 1 107 ? -39.551 -24.639 58.804 1.00 37.16 107 GLN A O 1
ATOM 864 N N . ASP A 1 108 ? -40.565 -23.379 60.364 1.00 37.59 108 ASP A N 1
ATOM 865 C CA . ASP A 1 108 ? -41.074 -24.461 61.195 1.00 37.59 108 ASP A CA 1
ATOM 866 C C . ASP A 1 108 ? -42.207 -25.221 60.488 1.00 37.59 108 ASP A C 1
ATOM 868 O O . ASP A 1 108 ? -43.232 -24.621 60.153 1.00 37.59 108 ASP A O 1
ATOM 872 N N . LYS A 1 109 ? -42.081 -26.554 60.375 1.00 36.97 109 LYS A N 1
ATOM 873 C CA . LYS A 1 109 ? -43.098 -27.533 60.827 1.00 36.97 109 LYS A CA 1
ATOM 874 C C . LYS A 1 109 ? -42.687 -28.997 60.581 1.00 36.97 109 LYS A C 1
ATOM 876 O O . LYS A 1 109 ? -42.743 -29.505 59.472 1.00 36.97 109 LYS A O 1
ATOM 881 N N . LYS A 1 110 ? -42.425 -29.669 61.707 1.00 36.84 110 LYS A N 1
ATOM 882 C CA . LYS A 1 110 ? -42.896 -31.004 62.139 1.00 36.84 110 LYS A CA 1
ATOM 883 C C . LYS A 1 110 ? -42.728 -32.253 61.241 1.00 36.84 110 LYS A C 1
ATOM 885 O O . LYS A 1 110 ? -43.427 -32.437 60.255 1.00 36.84 110 LYS A O 1
ATOM 890 N N . ASN A 1 111 ? -42.057 -33.218 61.886 1.00 33.16 111 ASN A N 1
ATOM 891 C CA . ASN A 1 111 ? -42.285 -34.674 61.930 1.00 33.16 111 ASN A CA 1
ATOM 892 C C . ASN A 1 111 ? -41.532 -35.587 60.946 1.00 33.16 111 ASN A C 1
ATOM 894 O O . ASN A 1 111 ? -41.972 -35.858 59.838 1.00 33.16 111 ASN A O 1
ATOM 898 N N . ASN A 1 112 ? -40.459 -36.173 61.494 1.00 45.03 112 ASN A N 1
ATOM 899 C CA . ASN A 1 112 ? -40.019 -37.569 61.388 1.00 45.03 112 ASN A CA 1
ATOM 900 C C . ASN A 1 112 ? -40.720 -38.467 60.352 1.00 45.03 112 ASN A C 1
ATOM 902 O O . ASN A 1 112 ? -41.784 -39.027 60.627 1.00 45.03 112 ASN A O 1
ATOM 906 N N . LYS A 1 113 ? -39.984 -38.795 59.287 1.00 37.34 113 LYS A N 1
ATOM 907 C CA . LYS A 1 113 ? -39.797 -40.179 58.840 1.00 37.34 113 LYS A CA 1
ATOM 908 C C . LYS A 1 113 ? -38.473 -40.267 58.080 1.00 37.34 113 LYS A C 1
ATOM 910 O O . LYS A 1 113 ? -38.267 -39.538 57.120 1.00 37.34 113 LYS A O 1
ATOM 915 N N . LEU A 1 114 ? -37.573 -41.132 58.548 1.00 49.81 114 LEU A N 1
ATOM 916 C CA . LEU A 1 114 ? -36.369 -41.548 57.828 1.00 49.81 114 LEU A CA 1
ATOM 917 C C . LEU A 1 114 ? -36.814 -42.289 56.563 1.00 49.81 114 LEU A C 1
ATOM 919 O O . LEU A 1 114 ? -36.991 -43.505 56.572 1.00 49.81 114 LEU A O 1
ATOM 923 N N . GLU A 1 115 ? -37.067 -41.547 55.493 1.00 48.12 115 GLU A N 1
ATOM 924 C CA . GLU A 1 115 ? -37.106 -42.112 54.156 1.00 48.12 115 GLU A CA 1
ATOM 925 C C . GLU A 1 115 ? -35.670 -42.104 53.651 1.00 48.12 115 GLU A C 1
ATOM 927 O O . GLU A 1 115 ? -35.036 -41.056 53.545 1.00 48.12 115 GLU A O 1
ATOM 932 N N . THR A 1 116 ? -35.118 -43.294 53.423 1.00 57.97 116 THR A N 1
ATOM 933 C CA . THR A 1 116 ? -33.847 -43.462 52.728 1.00 57.97 116 THR A CA 1
ATOM 934 C C 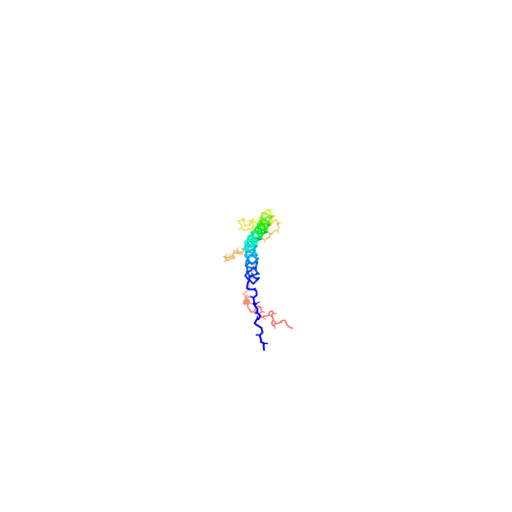. THR A 1 116 ? -33.993 -42.846 51.346 1.00 57.97 116 THR A C 1
ATOM 936 O O . THR A 1 116 ? -34.503 -43.470 50.414 1.00 57.97 116 THR A O 1
ATOM 939 N N . GLU A 1 117 ? -33.587 -41.584 51.233 1.00 67.88 117 GLU A N 1
ATOM 940 C CA . GLU A 1 117 ? -33.536 -40.877 49.970 1.00 67.88 117 GLU A CA 1
ATOM 941 C C . GLU A 1 117 ? -32.629 -41.658 49.027 1.00 67.88 117 GLU A C 1
ATOM 943 O O . GLU A 1 117 ? -31.411 -41.711 49.193 1.00 67.88 117 GLU A O 1
ATOM 948 N N . LEU A 1 118 ? -33.252 -42.320 48.051 1.00 71.94 118 LEU A N 1
ATOM 949 C CA . LEU A 1 118 ? -32.551 -43.023 46.989 1.00 71.94 118 LEU A CA 1
ATOM 950 C C . LEU A 1 118 ? -31.464 -42.111 46.415 1.00 71.94 118 LEU A C 1
ATOM 952 O O . LEU A 1 118 ? -31.720 -40.945 46.101 1.00 71.94 118 LEU A O 1
ATOM 956 N N . SER A 1 119 ? -30.262 -42.658 46.254 1.00 79.06 119 SER A N 1
ATOM 957 C CA . SER A 1 119 ? -29.152 -41.932 45.646 1.00 79.06 119 SER A CA 1
ATOM 958 C C . SER A 1 119 ? -29.571 -41.422 44.266 1.00 79.06 119 SER A C 1
ATOM 960 O O . SER A 1 119 ? -30.316 -42.098 43.550 1.00 79.06 119 SER A O 1
ATOM 962 N N . ASN A 1 120 ? -29.107 -40.234 43.875 1.00 79.00 120 ASN A N 1
ATOM 963 C CA . ASN A 1 120 ? -29.449 -39.617 42.589 1.00 79.00 120 ASN A CA 1
ATOM 964 C C . ASN A 1 120 ? -29.376 -40.606 41.403 1.00 79.00 120 ASN A C 1
ATOM 966 O O . ASN A 1 120 ? -30.361 -40.709 40.673 1.00 79.00 120 ASN A O 1
ATOM 970 N N . PRO A 1 121 ? -28.320 -41.426 41.234 1.00 82.88 121 PRO A N 1
ATOM 971 C CA . PRO A 1 121 ? -28.293 -42.477 40.211 1.00 82.88 121 PRO A CA 1
ATOM 972 C C . PRO A 1 121 ? -29.450 -43.495 40.275 1.00 82.88 121 PRO A C 1
ATOM 974 O O . PRO A 1 121 ? -29.959 -43.903 39.233 1.00 82.88 121 PRO A O 1
ATOM 977 N N . GLN A 1 122 ? -29.928 -43.878 41.461 1.00 82.81 122 GLN A N 1
ATOM 978 C CA . GLN A 1 122 ? -31.087 -44.771 41.607 1.00 82.81 122 GLN A CA 1
ATOM 979 C C . GLN A 1 122 ? -32.394 -44.089 41.172 1.00 82.81 122 GLN A C 1
ATOM 981 O O . GLN A 1 122 ? -33.251 -44.734 40.562 1.00 82.81 122 GLN A O 1
ATOM 986 N N . LYS A 1 123 ? -32.536 -42.781 41.433 1.00 82.94 123 LYS A N 1
ATOM 987 C CA . LYS A 1 123 ? -33.678 -41.975 40.962 1.00 82.94 123 LYS A CA 1
ATOM 988 C C . LYS A 1 123 ? -33.719 -41.940 39.425 1.00 82.94 123 LYS A C 1
ATOM 990 O O . LYS A 1 123 ? -34.774 -42.187 38.838 1.00 82.94 123 LYS A O 1
ATOM 995 N N . TRP A 1 124 ? -32.570 -41.732 38.777 1.00 83.00 124 TRP A N 1
ATOM 996 C CA . TRP A 1 124 ? -32.447 -41.737 37.313 1.00 83.00 124 TRP A CA 1
ATOM 997 C C . TRP A 1 124 ? -32.760 -43.100 36.694 1.00 83.00 124 TRP A C 1
ATOM 999 O O . TRP A 1 124 ? -33.550 -43.178 35.754 1.00 83.00 124 TRP A O 1
ATOM 1009 N N . LEU A 1 125 ? -32.214 -44.184 37.252 1.00 86.50 125 LEU A N 1
ATOM 1010 C CA . LEU A 1 125 ? -32.515 -45.541 36.787 1.00 86.50 125 LEU A CA 1
ATOM 1011 C C . LEU A 1 125 ? -34.016 -45.836 36.849 1.00 86.50 125 LEU A C 1
ATOM 1013 O O . LEU A 1 125 ? -34.586 -46.337 35.882 1.00 86.50 125 LEU A O 1
ATOM 1017 N N . ARG A 1 126 ? -34.683 -45.467 37.949 1.00 83.94 126 ARG A N 1
ATOM 1018 C CA . ARG A 1 126 ? -36.134 -45.639 38.082 1.00 83.94 126 ARG A CA 1
ATOM 1019 C C . ARG A 1 126 ? -36.908 -44.854 37.025 1.00 83.94 126 ARG A C 1
ATOM 1021 O O . ARG A 1 126 ? -37.837 -45.402 36.441 1.00 83.94 126 ARG A O 1
ATOM 1028 N N . TYR A 1 127 ? -36.541 -43.601 36.769 1.00 81.38 127 TYR A N 1
ATOM 1029 C CA . TYR A 1 127 ? -37.227 -42.780 35.770 1.00 81.38 127 TYR A CA 1
ATOM 1030 C C . TYR A 1 127 ? -37.162 -43.399 34.367 1.00 81.38 127 TYR A C 1
ATOM 1032 O O . TYR A 1 127 ? -38.178 -43.467 33.678 1.00 81.38 127 TYR A O 1
ATOM 1040 N N . PHE A 1 128 ? -35.991 -43.904 33.971 1.00 85.19 128 PHE A N 1
ATOM 1041 C CA . PHE A 1 128 ? -35.787 -44.443 32.627 1.00 85.19 128 PHE A CA 1
ATOM 1042 C C . PHE A 1 128 ? -36.267 -45.886 32.437 1.00 85.19 128 PHE A C 1
ATOM 1044 O O . PHE A 1 128 ? -36.611 -46.257 31.319 1.00 85.19 128 PHE A O 1
ATOM 1051 N N . LEU A 1 129 ? -36.296 -46.706 33.492 1.00 82.31 129 LEU A N 1
ATOM 1052 C CA . LEU A 1 129 ? -36.544 -48.150 33.365 1.00 82.31 129 LEU A CA 1
ATOM 1053 C C . LEU A 1 129 ? -37.932 -48.598 33.838 1.00 82.31 129 LEU A C 1
ATOM 1055 O O . LEU A 1 129 ? -38.355 -49.694 33.482 1.00 82.31 129 LEU A O 1
ATOM 1059 N N . ILE A 1 130 ? -38.646 -47.790 34.633 1.00 68.94 130 ILE A N 1
ATOM 1060 C CA . ILE A 1 130 ? -39.964 -48.162 35.191 1.00 68.94 130 ILE A CA 1
ATOM 1061 C C . ILE A 1 130 ? -41.135 -47.474 34.466 1.00 68.94 130 ILE A C 1
ATOM 1063 O O . ILE A 1 130 ? -42.291 -47.805 34.718 1.00 68.94 130 ILE A O 1
ATOM 1067 N N . LYS A 1 131 ? -40.872 -46.582 33.502 1.00 55.41 131 LYS A N 1
ATOM 1068 C CA . LYS A 1 131 ? -41.911 -46.008 32.634 1.00 55.41 131 LYS A CA 1
ATOM 1069 C C . LYS A 1 131 ? -41.794 -46.565 31.207 1.00 55.41 131 LYS A C 1
ATOM 1071 O O . LYS A 1 131 ? -41.183 -45.942 30.343 1.00 55.41 131 LYS A O 1
ATOM 1076 N N . LYS A 1 132 ? -42.380 -47.745 30.983 1.00 52.50 132 LYS A N 1
ATOM 1077 C CA . LYS A 1 132 ? -42.745 -48.276 29.663 1.00 52.50 132 LYS A CA 1
ATOM 1078 C C . LYS A 1 132 ? -44.215 -48.668 29.682 1.00 52.50 132 LYS A C 1
ATOM 1080 O O . LYS A 1 132 ? -44.633 -49.239 30.712 1.00 52.50 132 LYS A O 1
#

Sequence (132 aa):
MIRPKKIKKGSLFIKIFSSGLAVFIVSVVFVSFLKNYLESRKVDNQIRMIEYEISRIETENAKISELIKYFDSQAYAEQIARSQFSMQ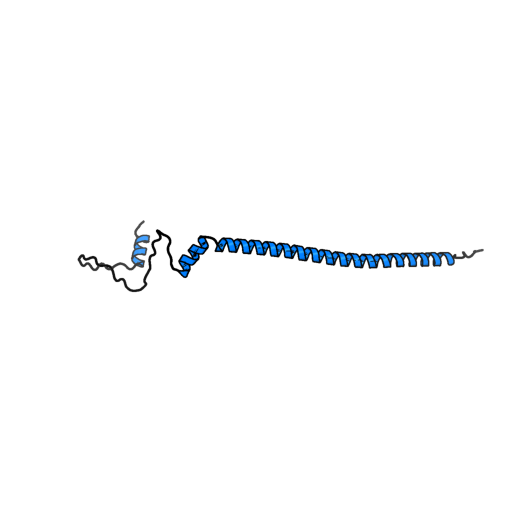KEGEEVVVINDGDTGTVNQDKKNNKLETELSNPQKWLRYFLIKK

Foldseek 3Di:
DDDDDDDPPVVVVVVVVVVVVVVVVVVVVVVVVVVVVVVVVVVVVVVVVVVVVVVVVVVVVVVVVVVVVVCVDVVVVVVCCCPVVVDDPVPDDDDDDDPDDDPDDDDDDDDDDPDPDPDPVVVVCCVPPVPD

Radius of gyration: 48.57 Å; Cα contacts (8 Å, |Δi|>4): 14; chains: 1; bounding box: 83×52×137 Å

Solvent-accessible surface area (backbone atoms only — not comparable to full-atom values): 8322 Å² total; per-residue (Å²): 141,85,83,84,82,82,77,71,62,72,62,53,56,54,52,52,51,54,49,49,52,52,53,50,54,51,50,56,54,49,54,53,51,52,50,53,53,54,50,50,54,54,50,55,50,50,51,52,52,52,55,51,49,50,54,49,51,54,52,50,50,51,52,52,53,51,50,52,53,46,63,74,28,69,66,42,52,50,51,47,36,40,72,76,63,69,49,73,62,95,91,65,86,84,82,83,83,70,100,63,78,95,78,76,80,91,74,93,77,87,81,93,73,94,67,83,74,67,54,69,70,56,52,52,50,48,62,68,70,71,70,126